Protein AF-A0A7X4BYM2-F1 (afdb_monomer_lite)

Foldseek 3Di:
DPPPQQQQPDDPNGGVVLVVCVVCVVVDPADAAEDPDDCVVVVVSVHHYFYQPDPDCPDDVSVVVSVVVVCVVVVVD

Secondary structure (DSSP, 8-state):
---TTGGGSEETTEEHHHHHHHHHGG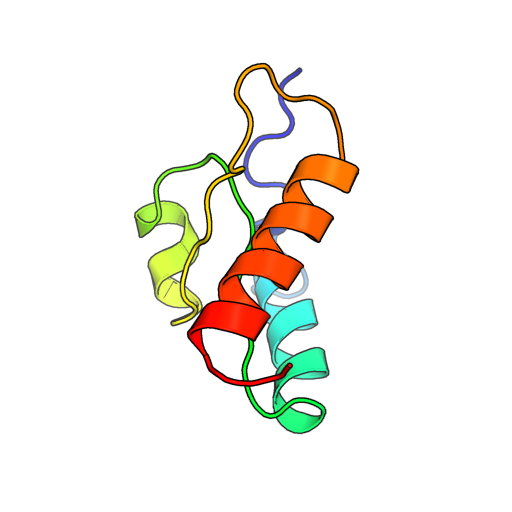GSS---EE-SS-GGGGGGG---EE--SSSS---HHHHHHHHHHHHHHTT--

Structure (mmCIF, N/CA/C/O backbone):
data_AF-A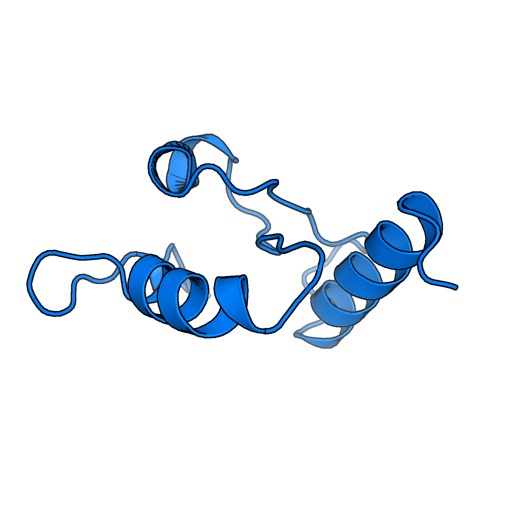0A7X4BYM2-F1
#
_entry.id   AF-A0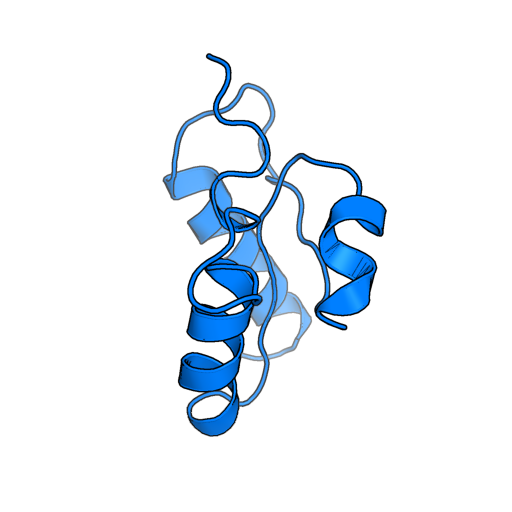A7X4BYM2-F1
#
loop_
_atom_site.group_PDB
_atom_site.id
_atom_site.type_symbol
_atom_site.label_atom_id
_atom_site.label_alt_id
_atom_site.label_comp_id
_atom_site.label_asym_id
_atom_site.label_entity_id
_atom_site.label_seq_id
_atom_site.pdbx_PDB_ins_code
_atom_site.Cartn_x
_atom_site.Cartn_y
_atom_site.Cartn_z
_atom_site.occupancy
_atom_site.B_iso_or_equiv
_atom_site.auth_seq_id
_atom_site.auth_comp_id
_atom_site.auth_asym_id
_atom_site.auth_atom_id
_atom_site.pdbx_PDB_model_num
ATOM 1 N N . MET A 1 1 ? 18.238 7.074 1.710 1.00 47.53 1 MET A N 1
ATOM 2 C CA . MET A 1 1 ? 17.388 8.066 2.406 1.00 47.53 1 MET A CA 1
ATOM 3 C C . MET A 1 1 ? 16.408 7.294 3.272 1.00 47.53 1 MET A C 1
ATOM 5 O O . MET A 1 1 ? 15.610 6.558 2.714 1.00 47.53 1 MET A O 1
ATOM 9 N N . GLY A 1 2 ? 16.542 7.372 4.601 1.00 45.94 2 GLY A N 1
ATOM 10 C CA . GLY A 1 2 ? 15.855 6.537 5.603 1.00 45.94 2 GLY A CA 1
ATOM 11 C C . GLY A 1 2 ? 14.339 6.744 5.707 1.00 45.94 2 GLY A C 1
ATOM 12 O O . GLY A 1 2 ? 13.824 7.069 6.768 1.00 45.94 2 GLY A O 1
ATOM 13 N N . GLY A 1 3 ? 13.622 6.573 4.597 1.00 50.44 3 GLY A N 1
ATOM 14 C CA . GLY A 1 3 ? 12.164 6.578 4.508 1.00 50.44 3 GLY A CA 1
ATOM 15 C C . GLY A 1 3 ? 11.530 5.251 4.918 1.00 50.44 3 GLY A C 1
ATOM 16 O O . GLY A 1 3 ? 10.526 4.873 4.325 1.00 50.44 3 GLY A O 1
ATOM 17 N N . GLY A 1 4 ? 12.131 4.543 5.880 1.00 60.97 4 GLY A N 1
ATOM 18 C CA . GLY A 1 4 ? 11.586 3.298 6.417 1.00 60.97 4 GLY A CA 1
ATOM 19 C C . GLY A 1 4 ? 10.167 3.514 6.932 1.00 60.97 4 GLY A C 1
ATOM 20 O O . GLY A 1 4 ? 9.892 4.563 7.512 1.00 60.97 4 GLY A O 1
ATOM 21 N N . LEU A 1 5 ? 9.290 2.552 6.630 1.00 76.00 5 LEU A N 1
ATOM 22 C CA . LEU A 1 5 ? 7.939 2.341 7.160 1.00 76.00 5 LEU A CA 1
ATOM 23 C C . LEU A 1 5 ? 7.183 3.585 7.674 1.00 76.00 5 LEU A C 1
ATOM 25 O O . LEU A 1 5 ? 6.489 3.519 8.684 1.00 76.00 5 LEU A O 1
ATOM 29 N N . LYS A 1 6 ? 7.243 4.731 6.980 1.00 84.69 6 LYS A N 1
ATOM 30 C CA . LYS A 1 6 ? 6.522 5.949 7.405 1.00 84.69 6 LYS A CA 1
ATOM 31 C C . LYS A 1 6 ? 5.016 5.704 7.475 1.00 84.69 6 LYS A C 1
ATOM 33 O O . LYS A 1 6 ? 4.347 6.245 8.347 1.00 84.69 6 LYS A O 1
ATOM 38 N N . GLY A 1 7 ? 4.505 4.840 6.597 1.00 88.00 7 GLY A N 1
ATOM 39 C CA . GLY A 1 7 ? 3.126 4.355 6.646 1.00 88.00 7 GLY A CA 1
ATOM 40 C C . GLY A 1 7 ? 2.792 3.543 7.905 1.00 88.00 7 GLY A C 1
ATOM 41 O O . GLY A 1 7 ? 1.621 3.445 8.251 1.00 88.00 7 GLY A O 1
ATOM 42 N N . MET A 1 8 ? 3.783 3.010 8.622 1.00 92.25 8 MET A N 1
ATOM 43 C CA . MET A 1 8 ? 3.593 2.271 9.876 1.00 92.25 8 MET A CA 1
ATOM 44 C C . MET A 1 8 ? 3.694 3.144 11.125 1.00 92.25 8 MET A C 1
ATOM 46 O O . MET A 1 8 ? 3.472 2.646 12.226 1.00 92.25 8 MET A O 1
ATOM 50 N N . ALA A 1 9 ? 3.982 4.444 10.983 1.00 92.94 9 ALA A N 1
ATOM 51 C CA . ALA A 1 9 ? 3.847 5.367 12.102 1.00 92.94 9 ALA A CA 1
ATOM 52 C C . ALA A 1 9 ? 2.421 5.284 12.666 1.00 92.94 9 ALA A C 1
ATOM 54 O O . ALA A 1 9 ? 1.447 5.209 11.912 1.00 92.94 9 ALA A O 1
ATOM 55 N N . LEU A 1 10 ? 2.308 5.265 13.993 1.00 94.69 10 LEU A N 1
ATOM 56 C CA . LEU A 1 10 ? 1.024 5.107 14.661 1.00 94.69 10 LEU A CA 1
ATOM 57 C C . LEU A 1 10 ? 0.302 6.450 14.760 1.00 94.69 10 LEU A C 1
ATOM 59 O O . LEU A 1 10 ? 0.859 7.444 15.222 1.00 94.69 10 LEU A O 1
ATOM 63 N N . LEU A 1 11 ? -0.969 6.442 14.381 1.00 95.56 11 LEU A N 1
ATOM 64 C CA . LEU A 1 11 ? -1.945 7.482 14.657 1.00 95.56 11 LEU A CA 1
ATOM 65 C C . LEU A 1 11 ? -3.102 6.814 15.395 1.00 95.56 11 LEU A C 1
ATOM 67 O O . LEU A 1 11 ? -3.731 5.910 14.850 1.00 95.56 11 LEU A O 1
ATOM 71 N N . ASP A 1 12 ? -3.352 7.227 16.637 1.00 96.56 12 ASP A N 1
ATOM 72 C CA . ASP A 1 12 ? -4.397 6.632 17.485 1.00 96.56 12 ASP A CA 1
ATOM 73 C C . ASP A 1 12 ? -4.277 5.093 17.595 1.00 96.56 12 ASP A C 1
ATOM 75 O O . ASP A 1 12 ? -5.204 4.333 17.325 1.00 96.56 12 ASP A O 1
ATOM 79 N N . GLY A 1 13 ? -3.058 4.614 17.877 1.00 95.88 13 GLY A N 1
ATOM 80 C CA . GLY A 1 13 ? -2.763 3.184 18.042 1.00 95.88 13 GLY A CA 1
ATOM 81 C C . GLY A 1 13 ? -2.806 2.341 16.760 1.00 95.88 13 GLY A C 1
ATOM 82 O O . GLY A 1 13 ? -2.594 1.134 16.831 1.00 95.88 13 GLY A O 1
ATOM 83 N N . ARG A 1 14 ? -3.047 2.944 15.588 1.00 95.19 14 ARG A N 1
ATOM 84 C CA . ARG A 1 14 ? -3.119 2.248 14.293 1.00 95.19 14 ARG A CA 1
ATOM 85 C C . ARG A 1 14 ? -2.116 2.823 13.285 1.00 95.19 14 ARG A C 1
ATOM 87 O O . ARG A 1 14 ? -1.946 4.042 13.249 1.00 95.19 14 ARG A O 1
ATOM 94 N N . PRO A 1 15 ? -1.487 1.998 12.429 1.00 95.69 15 PRO A N 1
ATOM 95 C CA . PRO A 1 15 ? -0.639 2.481 11.338 1.00 95.69 15 PRO A CA 1
ATOM 96 C C . PRO A 1 15 ? -1.343 3.515 10.447 1.00 95.69 15 PRO A C 1
ATOM 98 O O . PRO A 1 15 ? -2.504 3.320 10.078 1.00 95.69 15 PRO A O 1
ATOM 101 N N . LEU A 1 16 ? -0.645 4.575 10.024 1.00 95.94 16 LEU A N 1
ATOM 102 C CA . LEU A 1 16 ? -1.150 5.539 9.030 1.00 95.94 16 LEU A CA 1
ATOM 103 C C . LEU A 1 16 ? -1.676 4.842 7.764 1.00 95.94 16 LEU A C 1
ATOM 105 O O . LEU A 1 16 ? -2.718 5.215 7.225 1.00 95.94 16 LEU A O 1
ATOM 109 N N . LEU A 1 17 ? -0.992 3.790 7.318 1.00 95.56 17 LEU A N 1
ATOM 110 C CA . LEU A 1 17 ? -1.388 2.992 6.164 1.00 95.56 17 LEU A CA 1
ATOM 111 C C . LEU A 1 17 ? -2.686 2.211 6.420 1.00 95.56 17 LEU A C 1
ATOM 113 O O . LEU A 1 17 ? -3.511 2.111 5.517 1.00 95.56 17 LEU A O 1
ATOM 117 N N . ALA A 1 18 ? -2.928 1.745 7.652 1.00 96.81 18 ALA A N 1
ATOM 118 C CA . ALA A 1 18 ? -4.187 1.099 8.032 1.00 96.81 18 ALA A CA 1
ATOM 119 C C . ALA A 1 18 ? -5.371 2.075 7.972 1.00 96.81 18 ALA A C 1
ATOM 121 O O . ALA A 1 18 ? -6.475 1.689 7.587 1.00 96.81 18 ALA A O 1
ATOM 122 N N . HIS A 1 19 ? -5.153 3.342 8.337 1.00 97.62 19 HIS A N 1
ATOM 123 C CA . HIS A 1 19 ? -6.166 4.390 8.180 1.00 97.62 19 HIS A CA 1
ATOM 124 C C . HIS A 1 19 ? -6.474 4.651 6.706 1.00 97.62 19 HIS A C 1
ATOM 126 O O . HIS A 1 19 ? -7.643 4.666 6.319 1.00 97.62 19 HIS A O 1
ATOM 132 N N . ALA A 1 20 ? -5.442 4.805 5.873 1.00 96.94 20 ALA A N 1
ATOM 133 C CA . ALA A 1 20 ? -5.606 5.005 4.434 1.00 96.94 20 ALA A CA 1
ATOM 134 C C . ALA A 1 20 ? -6.330 3.820 3.773 1.00 96.94 20 ALA A C 1
ATOM 136 O O . ALA A 1 20 ? -7.298 4.022 3.040 1.00 96.94 20 ALA A O 1
ATOM 137 N N . ALA A 1 21 ? -5.922 2.589 4.094 1.00 97.25 21 ALA A N 1
ATOM 138 C CA . ALA A 1 21 ? -6.533 1.370 3.579 1.00 97.25 21 ALA A CA 1
ATOM 139 C C . ALA A 1 21 ? -8.009 1.250 3.976 1.00 97.25 21 ALA A C 1
ATOM 141 O O . ALA A 1 21 ? -8.855 1.034 3.113 1.00 97.25 21 ALA A O 1
ATOM 142 N N . ALA A 1 22 ? -8.345 1.474 5.252 1.00 97.56 22 ALA A N 1
ATOM 143 C CA . ALA A 1 22 ? -9.729 1.418 5.726 1.00 97.56 22 ALA A CA 1
ATOM 144 C C . ALA A 1 22 ? -10.637 2.455 5.041 1.00 97.56 22 ALA A C 1
ATOM 146 O O . ALA A 1 22 ? -11.826 2.209 4.845 1.00 97.56 22 ALA A O 1
ATOM 147 N N . ARG A 1 23 ? -10.087 3.615 4.661 1.00 97.81 23 ARG A N 1
ATOM 148 C CA . ARG A 1 23 ? -10.818 4.646 3.912 1.00 97.81 23 ARG A CA 1
ATOM 149 C C . ARG A 1 23 ? -10.961 4.291 2.432 1.00 97.81 23 ARG A C 1
ATOM 151 O O . ARG A 1 23 ? -12.017 4.559 1.868 1.00 97.81 23 ARG A O 1
ATOM 158 N N . ALA A 1 24 ? -9.931 3.718 1.812 1.00 97.62 24 ALA A N 1
ATOM 159 C CA . ALA A 1 24 ? -9.922 3.385 0.387 1.00 97.62 24 ALA A CA 1
ATOM 160 C C . ALA A 1 24 ? -10.730 2.120 0.058 1.00 97.62 24 ALA A C 1
ATOM 162 O O . ALA A 1 24 ? -11.466 2.116 -0.924 1.00 97.62 24 ALA A O 1
ATOM 163 N N . ALA A 1 25 ? -10.640 1.079 0.892 1.00 97.88 25 ALA A N 1
ATOM 164 C CA . ALA A 1 25 ? -11.220 -0.242 0.647 1.00 97.88 25 ALA A CA 1
ATOM 165 C C . ALA A 1 25 ? -12.700 -0.251 0.204 1.00 97.88 25 ALA A C 1
ATOM 167 O O . ALA A 1 25 ? -12.993 -0.925 -0.778 1.00 97.88 25 ALA A O 1
ATOM 168 N N . PRO A 1 26 ? -13.642 0.494 0.824 1.00 98.12 26 PRO A N 1
ATOM 169 C CA . PRO A 1 26 ? -15.045 0.454 0.396 1.00 98.12 26 PRO A CA 1
ATOM 170 C C . PRO A 1 26 ? -15.320 1.155 -0.947 1.00 98.12 26 PRO A C 1
ATOM 172 O O . PRO A 1 26 ? -16.444 1.099 -1.434 1.00 98.12 26 PRO A O 1
ATOM 175 N N . GLN A 1 27 ? -14.337 1.851 -1.530 1.00 98.38 27 GLN A N 1
ATOM 176 C CA . GLN A 1 27 ? -14.498 2.662 -2.745 1.00 98.38 27 GLN A CA 1
ATOM 177 C C . GLN A 1 27 ? -13.937 1.984 -4.003 1.00 98.38 27 GLN A C 1
ATOM 179 O O . GLN A 1 27 ? -14.078 2.522 -5.099 1.00 98.38 27 GLN A O 1
ATOM 184 N N . VAL A 1 28 ? -13.274 0.835 -3.859 1.00 97.25 28 VAL A N 1
ATOM 185 C CA . VAL A 1 28 ? -12.560 0.160 -4.948 1.00 97.25 28 VAL A CA 1
ATOM 186 C C . VAL A 1 28 ? -12.847 -1.337 -4.937 1.00 97.25 28 VAL A C 1
ATOM 188 O O . VAL A 1 28 ? -13.078 -1.923 -3.885 1.00 97.25 28 VAL A O 1
ATOM 191 N N . ALA A 1 29 ? -12.803 -1.972 -6.109 1.00 95.62 29 ALA A N 1
ATOM 192 C CA . ALA A 1 29 ? -12.985 -3.421 -6.224 1.00 95.62 29 ALA A CA 1
ATOM 193 C C . ALA A 1 29 ? -11.825 -4.216 -5.597 1.00 95.62 29 ALA A C 1
ATOM 195 O O . ALA A 1 29 ? -12.011 -5.336 -5.129 1.00 95.62 29 ALA A O 1
ATOM 196 N N . SER A 1 30 ? -10.622 -3.639 -5.578 1.00 96.62 30 SER A N 1
ATOM 197 C CA . SER A 1 30 ? -9.416 -4.282 -5.060 1.00 96.62 30 SER A CA 1
ATOM 198 C C . SER A 1 30 ? -8.392 -3.247 -4.600 1.00 96.62 30 SER A C 1
ATOM 200 O O . SER A 1 30 ? -8.321 -2.153 -5.162 1.00 96.62 30 SER A O 1
ATOM 202 N N . LEU A 1 31 ? -7.569 -3.607 -3.614 1.00 97.62 31 LEU A N 1
ATOM 203 C CA . LEU A 1 31 ? -6.575 -2.726 -3.000 1.00 97.62 31 LEU A CA 1
ATOM 204 C C . LEU A 1 31 ? -5.246 -3.466 -2.783 1.00 97.62 31 LEU A C 1
ATOM 206 O O . LEU A 1 31 ? -5.247 -4.650 -2.455 1.00 97.62 31 LEU A O 1
ATOM 210 N N . ALA A 1 32 ? -4.127 -2.759 -2.943 1.00 97.12 32 ALA A N 1
ATOM 211 C CA . ALA A 1 32 ? -2.770 -3.273 -2.763 1.00 97.12 32 ALA A CA 1
ATOM 212 C C . ALA A 1 32 ? -1.851 -2.195 -2.158 1.00 97.12 32 ALA A C 1
ATOM 214 O O . ALA A 1 32 ? -2.155 -1.002 -2.230 1.00 97.12 32 ALA A O 1
ATOM 215 N N . ILE A 1 33 ? -0.721 -2.608 -1.583 1.00 96.38 33 ILE A N 1
ATOM 216 C CA . ILE A 1 33 ? 0.336 -1.730 -1.063 1.00 96.38 33 ILE A CA 1
ATOM 217 C C . ILE A 1 33 ? 1.514 -1.786 -2.029 1.00 96.38 33 ILE A C 1
ATOM 219 O O . ILE A 1 33 ? 2.028 -2.865 -2.283 1.00 96.38 33 ILE A O 1
ATOM 223 N N . ASN A 1 34 ? 1.995 -0.651 -2.534 1.00 95.06 34 ASN A N 1
ATOM 224 C CA . ASN A 1 34 ? 3.291 -0.611 -3.215 1.00 95.06 34 ASN A CA 1
ATOM 225 C C . ASN A 1 34 ? 4.399 -0.293 -2.201 1.00 95.06 34 ASN A C 1
ATOM 227 O O . ASN A 1 34 ? 4.361 0.750 -1.545 1.00 95.06 34 ASN A O 1
ATOM 231 N N . ALA A 1 35 ? 5.360 -1.206 -2.056 1.00 92.56 35 ALA A N 1
ATOM 232 C CA . ALA A 1 35 ? 6.501 -1.047 -1.164 1.00 92.56 35 ALA A CA 1
ATOM 233 C C . ALA A 1 35 ? 7.684 -1.920 -1.608 1.00 92.56 35 ALA A C 1
ATOM 235 O O . ALA A 1 35 ? 7.507 -3.047 -2.056 1.00 92.56 35 ALA A O 1
ATOM 236 N N . ASN A 1 36 ? 8.903 -1.415 -1.398 1.00 89.00 36 ASN A N 1
ATOM 237 C CA . ASN A 1 36 ? 10.156 -2.163 -1.601 1.00 89.00 36 ASN A CA 1
ATOM 238 C C . ASN A 1 36 ? 10.704 -2.767 -0.293 1.00 89.00 36 ASN A C 1
ATOM 240 O O . ASN A 1 36 ? 11.886 -3.098 -0.209 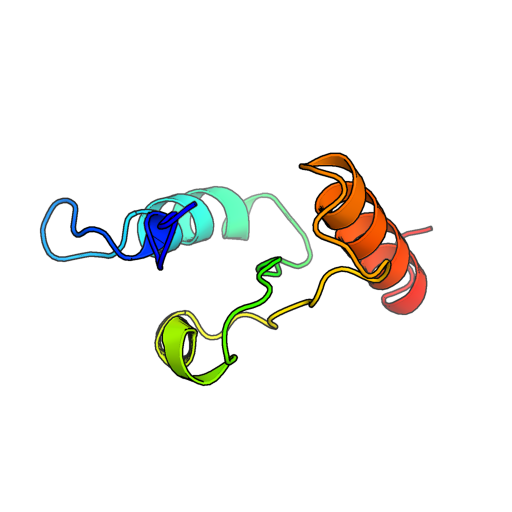1.00 89.00 36 ASN A O 1
ATOM 244 N N . ALA A 1 37 ? 9.868 -2.837 0.743 1.00 87.94 37 ALA A N 1
ATOM 245 C CA . ALA A 1 37 ? 10.181 -3.478 2.013 1.00 87.94 37 ALA A CA 1
ATOM 246 C C . ALA A 1 37 ? 9.585 -4.899 2.044 1.00 87.94 37 ALA A C 1
ATOM 248 O O . ALA A 1 37 ? 8.648 -5.169 1.284 1.00 87.94 37 ALA A O 1
ATOM 249 N N . PRO A 1 38 ? 10.115 -5.804 2.884 1.00 89.50 38 PRO A N 1
ATOM 250 C CA . PRO A 1 38 ? 9.587 -7.156 3.016 1.00 89.50 38 PRO A CA 1
ATOM 251 C C . PRO A 1 38 ? 8.082 -7.172 3.329 1.00 89.50 38 PRO A C 1
ATOM 253 O O . PRO A 1 38 ? 7.583 -6.347 4.096 1.00 89.50 38 PRO A O 1
ATOM 256 N N . ALA A 1 39 ? 7.341 -8.101 2.719 1.00 90.38 39 ALA A N 1
ATOM 257 C CA . ALA A 1 39 ? 5.880 -8.141 2.821 1.00 90.38 39 ALA A CA 1
ATOM 258 C C . ALA A 1 39 ? 5.396 -8.410 4.256 1.00 90.38 39 ALA A C 1
ATOM 260 O O . ALA A 1 39 ? 4.328 -7.940 4.651 1.00 90.38 39 ALA A O 1
ATOM 261 N N . GLU A 1 40 ? 6.202 -9.116 5.050 1.00 91.69 40 GLU A N 1
ATOM 262 C CA . GLU A 1 40 ? 5.965 -9.374 6.468 1.00 91.69 40 GLU A CA 1
ATOM 263 C C . GLU A 1 40 ? 5.823 -8.095 7.304 1.00 91.69 40 GLU A C 1
ATOM 265 O O . GLU A 1 40 ? 5.094 -8.105 8.293 1.00 91.69 40 GLU A O 1
ATOM 270 N N . GLU A 1 41 ? 6.421 -6.973 6.884 1.00 90.19 41 GLU A N 1
ATOM 271 C CA . GLU A 1 41 ? 6.281 -5.683 7.575 1.00 90.19 41 GLU A CA 1
ATOM 272 C C . GLU A 1 41 ? 4.857 -5.102 7.464 1.00 90.19 41 GLU A C 1
ATOM 274 O O . GLU A 1 41 ? 4.494 -4.194 8.213 1.00 90.19 41 GLU A O 1
ATOM 279 N N . PHE A 1 42 ? 4.035 -5.637 6.555 1.00 92.56 42 PHE A N 1
ATOM 280 C CA . PHE A 1 42 ? 2.661 -5.202 6.293 1.00 92.56 42 PHE A CA 1
ATOM 281 C C . PHE A 1 42 ? 1.623 -6.309 6.516 1.00 92.56 42 PHE A C 1
ATOM 283 O O . PHE A 1 42 ? 0.455 -6.114 6.174 1.00 92.56 42 PHE A O 1
ATOM 290 N N . ALA A 1 43 ? 2.020 -7.457 7.079 1.00 91.19 43 ALA A N 1
ATOM 291 C CA . ALA A 1 43 ? 1.168 -8.644 7.195 1.00 91.19 43 ALA A CA 1
ATOM 292 C C . ALA A 1 43 ? -0.182 -8.356 7.880 1.00 91.19 43 ALA A C 1
ATOM 294 O O . ALA A 1 43 ? -1.222 -8.827 7.418 1.00 91.19 43 ALA A O 1
ATOM 295 N N . ASP A 1 44 ? -0.180 -7.503 8.909 1.00 91.88 44 ASP A N 1
ATOM 296 C CA . ASP A 1 44 ? -1.376 -7.115 9.673 1.00 91.88 44 ASP A CA 1
ATOM 297 C C . ASP A 1 44 ? -2.429 -6.360 8.843 1.00 91.88 44 ASP A C 1
ATOM 299 O O . ASP A 1 44 ? -3.584 -6.243 9.256 1.00 91.88 44 ASP A O 1
ATOM 303 N N . LEU A 1 45 ? -2.058 -5.829 7.673 1.00 93.88 45 LEU A N 1
ATOM 304 C CA . LEU A 1 45 ? -2.981 -5.125 6.783 1.00 93.88 45 LEU A CA 1
ATOM 305 C C . LEU A 1 45 ? -3.763 -6.078 5.872 1.00 93.88 45 LEU A C 1
ATOM 307 O O . LEU A 1 45 ? -4.773 -5.662 5.309 1.00 93.88 45 LEU A O 1
ATOM 311 N N . GLY A 1 46 ? -3.314 -7.329 5.708 1.00 95.00 46 GLY A N 1
ATOM 312 C CA . GLY A 1 46 ? -3.979 -8.321 4.856 1.00 95.00 46 GLY A CA 1
ATOM 313 C C . GLY A 1 46 ? -4.061 -7.930 3.374 1.00 95.00 46 GLY A C 1
ATOM 314 O O . GLY A 1 46 ? -4.905 -8.455 2.649 1.00 95.00 46 GLY A O 1
ATOM 315 N N . LEU A 1 47 ? -3.221 -6.992 2.924 1.00 96.69 47 LEU A N 1
ATOM 316 C CA . LEU A 1 47 ? -3.181 -6.506 1.546 1.00 96.69 47 LEU A CA 1
ATOM 317 C C . LEU A 1 47 ? -1.978 -7.093 0.796 1.00 96.69 47 LEU A C 1
ATOM 319 O O . LEU A 1 47 ? -0.909 -7.246 1.390 1.00 96.69 47 LEU A O 1
ATOM 323 N N . PRO A 1 48 ? -2.109 -7.369 -0.514 1.00 96.56 48 PRO A N 1
ATOM 324 C CA . PRO A 1 48 ? -0.965 -7.741 -1.335 1.00 96.56 48 PRO A CA 1
ATOM 325 C C . PRO A 1 48 ? 0.060 -6.599 -1.375 1.00 96.56 48 PRO A C 1
ATOM 327 O O . PRO A 1 48 ? -0.310 -5.426 -1.482 1.00 96.56 48 PRO A O 1
ATOM 330 N N . VAL A 1 49 ? 1.346 -6.955 -1.317 1.00 95.81 49 VAL A N 1
ATOM 331 C CA . VAL A 1 49 ? 2.471 -6.014 -1.390 1.00 95.81 49 VAL A CA 1
ATOM 332 C C . VAL A 1 49 ? 3.147 -6.141 -2.754 1.00 95.81 49 VAL A C 1
ATOM 334 O O . VAL A 1 49 ? 3.594 -7.219 -3.138 1.00 95.81 49 VAL A O 1
ATOM 337 N N . LEU A 1 50 ? 3.194 -5.036 -3.494 1.00 95.62 50 LEU A N 1
ATOM 338 C CA . LEU A 1 50 ? 3.723 -4.931 -4.848 1.00 95.62 50 LEU A CA 1
ATOM 339 C C . LEU A 1 50 ? 5.089 -4.227 -4.815 1.0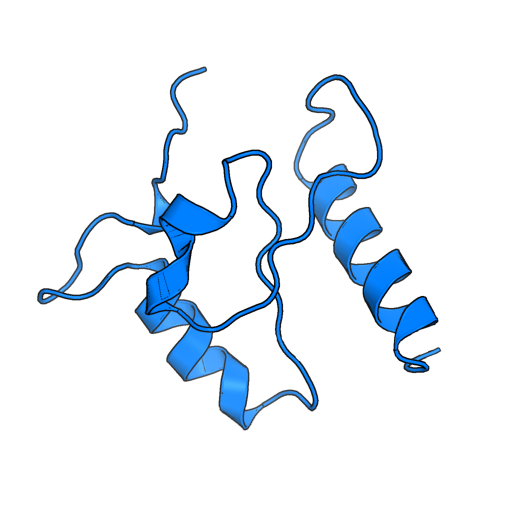0 95.62 50 LEU A C 1
ATOM 341 O O . LEU A 1 50 ? 5.148 -3.054 -4.423 1.00 95.62 50 LEU A O 1
ATOM 345 N N . PRO A 1 51 ? 6.178 -4.884 -5.247 1.00 93.69 51 PRO A N 1
ATOM 346 C CA . PRO A 1 51 ? 7.466 -4.219 -5.397 1.00 93.69 51 PRO A CA 1
ATOM 347 C C . PRO A 1 51 ? 7.447 -3.257 -6.589 1.00 93.69 51 PRO A C 1
ATOM 349 O O . PRO A 1 51 ? 6.626 -3.386 -7.502 1.00 93.69 51 PRO A O 1
ATOM 352 N N . ASP A 1 52 ? 8.384 -2.312 -6.617 1.00 94.62 52 ASP A N 1
ATOM 353 C CA . ASP A 1 52 ? 8.604 -1.519 -7.822 1.00 94.62 52 ASP A CA 1
ATOM 354 C C . ASP A 1 52 ? 9.106 -2.418 -8.969 1.00 94.62 52 ASP A C 1
ATOM 356 O O . ASP A 1 52 ? 10.037 -3.205 -8.781 1.00 94.62 52 ASP A O 1
ATOM 360 N N . PRO A 1 53 ? 8.554 -2.282 -10.189 1.00 93.31 53 PRO A N 1
ATOM 361 C CA . PRO A 1 53 ? 8.957 -3.094 -11.338 1.00 93.31 53 PRO A CA 1
ATOM 362 C C . PRO A 1 53 ? 10.292 -2.645 -11.953 1.00 93.31 53 PRO A C 1
ATOM 364 O O . PRO A 1 53 ? 10.844 -3.338 -12.805 1.00 93.31 53 PRO A O 1
ATOM 367 N N . VAL A 1 54 ? 10.804 -1.472 -11.562 1.00 89.38 54 VAL A N 1
ATOM 368 C CA . VAL A 1 54 ? 12.041 -0.883 -12.087 1.00 89.38 54 VAL A CA 1
ATOM 369 C C . VAL A 1 54 ? 13.033 -0.679 -10.948 1.00 89.38 54 VAL A C 1
ATOM 371 O O . VAL A 1 54 ? 12.737 -0.015 -9.955 1.00 89.38 54 VAL A O 1
ATOM 374 N N . SER A 1 55 ? 14.240 -1.218 -11.110 1.00 85.38 55 SER A N 1
ATOM 375 C CA . SER A 1 55 ? 15.331 -1.061 -10.147 1.00 85.38 55 SER A CA 1
ATOM 376 C C . SER A 1 55 ? 15.846 0.381 -10.080 1.00 85.38 55 SER A C 1
ATOM 378 O O . SER A 1 55 ? 15.834 1.098 -11.078 1.00 85.38 55 SER A O 1
ATOM 380 N N . GLY A 1 56 ? 16.411 0.772 -8.936 1.00 83.06 56 GLY A N 1
ATOM 381 C CA . GLY A 1 56 ? 17.116 2.052 -8.790 1.00 83.06 56 GLY A CA 1
ATOM 382 C C . GLY A 1 56 ? 16.303 3.179 -8.150 1.00 83.06 56 GLY A C 1
ATOM 383 O O . GLY A 1 56 ? 16.736 4.323 -8.216 1.00 83.06 56 GLY A O 1
ATOM 384 N N . PHE A 1 57 ? 15.167 2.871 -7.506 1.00 74.19 57 PHE A N 1
ATOM 385 C CA . PHE A 1 57 ? 14.347 3.830 -6.748 1.00 74.19 57 PHE A CA 1
ATOM 386 C C . PHE A 1 57 ? 14.032 5.106 -7.546 1.00 74.19 57 PHE A C 1
ATOM 388 O O . PHE A 1 57 ? 14.270 6.224 -7.087 1.00 74.19 57 PHE A O 1
ATOM 395 N N . VAL A 1 58 ? 13.477 4.938 -8.750 1.00 85.75 58 VAL A N 1
ATOM 396 C CA . VAL A 1 58 ? 13.239 6.017 -9.733 1.00 85.75 58 VAL A CA 1
ATOM 397 C C . VAL A 1 58 ? 12.083 6.969 -9.369 1.00 85.75 58 VAL A C 1
ATOM 399 O O . VAL A 1 58 ? 11.560 7.693 -10.215 1.00 85.75 58 VAL A O 1
ATOM 402 N N . GLY A 1 59 ? 11.694 7.003 -8.095 1.00 87.50 59 GLY A N 1
ATOM 403 C CA . GLY A 1 59 ? 10.662 7.882 -7.559 1.00 87.50 59 GLY A CA 1
ATOM 404 C C . GLY A 1 59 ? 9.229 7.348 -7.712 1.00 87.50 59 GLY A C 1
ATOM 405 O O . GLY A 1 59 ? 9.019 6.214 -8.139 1.00 87.50 59 GLY A O 1
ATOM 406 N N . PRO A 1 60 ? 8.218 8.168 -7.362 1.00 91.06 60 PRO A N 1
ATOM 407 C CA . PRO A 1 60 ? 6.830 7.717 -7.194 1.00 91.06 60 PRO A CA 1
ATOM 408 C C . PRO A 1 60 ? 6.173 7.110 -8.441 1.00 91.06 60 PRO A C 1
ATOM 410 O O . PRO A 1 60 ? 5.233 6.329 -8.320 1.00 91.06 60 PRO A O 1
ATOM 413 N N . LEU A 1 61 ? 6.656 7.443 -9.642 1.00 94.75 61 LEU A N 1
ATOM 414 C CA . LEU A 1 61 ? 6.115 6.887 -10.885 1.00 94.75 61 LEU A CA 1
ATOM 415 C C . LEU A 1 61 ? 6.391 5.380 -11.034 1.00 94.75 61 LEU A C 1
ATOM 417 O O . LEU A 1 61 ? 5.623 4.707 -11.718 1.00 94.75 61 LEU A O 1
ATOM 421 N N . ALA A 1 62 ? 7.414 4.832 -10.363 1.00 94.44 62 ALA A N 1
ATOM 422 C CA . ALA A 1 62 ? 7.625 3.382 -10.300 1.00 94.44 62 ALA A CA 1
ATOM 423 C C . ALA A 1 62 ? 6.447 2.670 -9.619 1.00 94.44 62 ALA A C 1
ATOM 425 O O . ALA A 1 62 ? 5.941 1.678 -10.142 1.00 94.44 62 ALA A O 1
ATOM 426 N N . GLY A 1 63 ? 5.951 3.238 -8.517 1.00 94.38 63 GLY A N 1
ATOM 427 C CA . GLY A 1 63 ? 4.791 2.718 -7.800 1.00 94.38 63 GLY A CA 1
ATOM 428 C C . GLY A 1 63 ? 3.487 2.847 -8.584 1.00 94.38 63 GLY A C 1
ATOM 429 O O . GLY A 1 63 ? 2.666 1.931 -8.579 1.00 94.38 63 GLY A O 1
ATOM 430 N N . VAL A 1 64 ? 3.309 3.946 -9.330 1.00 95.50 64 VAL A N 1
ATOM 431 C CA . VAL A 1 64 ? 2.168 4.091 -10.254 1.00 95.50 64 VAL A CA 1
ATOM 432 C C . VAL A 1 64 ? 2.199 2.992 -11.317 1.00 95.50 64 VAL A C 1
ATOM 434 O O . VAL A 1 64 ? 1.183 2.339 -11.548 1.00 95.50 64 VAL A O 1
ATOM 437 N N . LEU A 1 65 ? 3.366 2.734 -11.919 1.00 96.50 65 LEU A N 1
ATOM 438 C CA . LEU A 1 65 ? 3.533 1.646 -12.882 1.00 96.50 65 LEU A CA 1
ATOM 439 C C . LEU A 1 65 ? 3.247 0.274 -12.249 1.00 96.50 65 LEU A C 1
ATOM 441 O O . LEU A 1 65 ? 2.559 -0.531 -12.873 1.00 96.50 65 LEU A O 1
ATOM 445 N N . ALA A 1 66 ? 3.703 0.022 -11.016 1.00 96.62 66 ALA A N 1
ATOM 446 C CA . ALA A 1 66 ? 3.388 -1.206 -10.280 1.00 96.62 66 ALA A CA 1
ATOM 447 C C . ALA A 1 66 ? 1.868 -1.422 -10.173 1.00 96.62 66 ALA A C 1
ATOM 449 O O . ALA A 1 66 ? 1.363 -2.496 -10.503 1.00 96.62 66 ALA A O 1
ATOM 450 N N . GLY A 1 67 ? 1.128 -0.373 -9.793 1.00 96.25 67 GLY A N 1
ATOM 451 C CA . GLY A 1 67 ? -0.333 -0.407 -9.713 1.00 96.25 67 GLY A CA 1
ATOM 452 C C . GLY A 1 67 ? -1.007 -0.659 -11.065 1.00 96.25 67 GLY A C 1
ATOM 453 O O . GLY A 1 67 ? -1.933 -1.463 -11.142 1.00 96.25 67 GLY A O 1
ATOM 454 N N . MET A 1 68 ? -0.526 -0.029 -12.142 1.00 97.06 68 MET A N 1
ATOM 455 C CA . MET A 1 68 ? -1.060 -0.240 -13.496 1.00 97.06 68 MET A CA 1
ATOM 456 C C . MET A 1 68 ? -0.834 -1.672 -14.000 1.00 97.06 68 MET A C 1
ATOM 458 O O . MET A 1 68 ? -1.734 -2.265 -14.595 1.00 97.06 68 MET A O 1
ATOM 462 N N . LEU A 1 69 ? 0.354 -2.239 -13.765 1.00 97.31 69 LEU A N 1
ATOM 463 C CA . LEU A 1 69 ? 0.676 -3.615 -14.156 1.00 97.31 69 LEU A CA 1
ATOM 464 C C . LEU A 1 69 ? -0.195 -4.622 -13.402 1.00 97.31 69 LEU A C 1
ATOM 466 O O . LEU A 1 69 ? -0.785 -5.501 -14.028 1.00 97.31 69 LEU A O 1
ATOM 470 N N . TRP A 1 70 ? -0.340 -4.438 -12.090 1.00 97.56 70 TRP A N 1
ATOM 471 C CA . TRP A 1 70 ? -1.199 -5.275 -11.260 1.00 97.56 70 TRP A CA 1
ATOM 472 C C . TRP A 1 70 ? -2.674 -5.184 -11.668 1.00 97.56 70 TRP A C 1
ATOM 474 O O . TRP A 1 70 ? -3.344 -6.205 -11.796 1.00 97.56 70 TRP 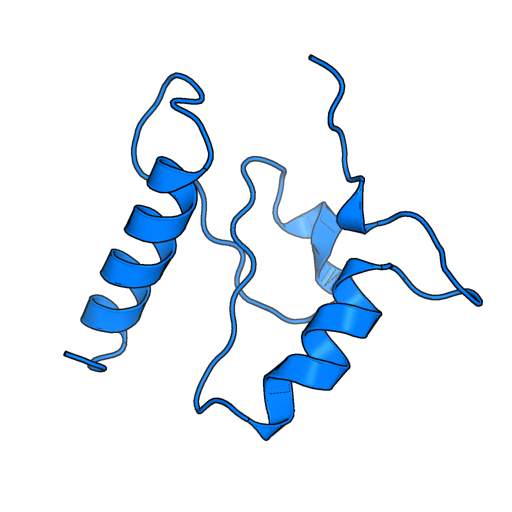A O 1
ATOM 484 N N . ALA A 1 71 ? -3.177 -3.978 -11.948 1.00 96.50 71 ALA A N 1
ATOM 485 C CA . ALA A 1 71 ? -4.550 -3.790 -12.409 1.00 96.50 71 ALA A CA 1
ATOM 486 C C . ALA A 1 71 ? -4.814 -4.527 -13.732 1.00 96.50 71 ALA A C 1
ATOM 488 O O . ALA A 1 71 ? -5.844 -5.184 -13.880 1.00 96.50 71 ALA A O 1
ATOM 489 N N . ARG A 1 72 ? -3.859 -4.482 -14.671 1.00 96.88 72 ARG A N 1
ATOM 490 C CA . ARG A 1 72 ? -3.925 -5.238 -15.928 1.00 96.88 72 ARG A CA 1
ATOM 491 C C . ARG A 1 72 ? -3.956 -6.750 -15.687 1.00 96.88 72 ARG A C 1
ATOM 493 O O . ARG A 1 72 ? -4.745 -7.438 -16.322 1.00 96.88 72 ARG A O 1
ATOM 500 N N . GLU A 1 73 ? -3.120 -7.268 -14.788 1.00 95.81 73 GLU A N 1
ATOM 501 C CA . GLU A 1 73 ? -3.088 -8.699 -14.436 1.00 95.81 73 GLU A CA 1
ATOM 502 C C . GLU A 1 73 ? -4.377 -9.166 -13.751 1.00 95.81 73 GLU A C 1
ATOM 504 O O . GLU A 1 73 ? -4.831 -10.284 -13.985 1.00 95.81 73 GLU A O 1
ATOM 509 N N . ALA A 1 74 ? -5.005 -8.291 -12.965 1.00 94.19 74 ALA A N 1
ATOM 510 C CA . ALA A 1 74 ? -6.304 -8.529 -12.345 1.00 94.19 74 ALA A CA 1
ATOM 511 C C . ALA A 1 74 ? -7.499 -8.359 -13.310 1.00 94.19 74 ALA A C 1
ATOM 513 O O . ALA A 1 74 ? -8.635 -8.618 -12.918 1.00 94.19 74 ALA A O 1
ATOM 514 N N . GLY A 1 75 ? -7.263 -7.951 -14.564 1.00 95.12 75 GLY A N 1
ATOM 515 C CA . GLY A 1 75 ? -8.300 -7.806 -15.591 1.00 95.12 75 GLY A CA 1
ATOM 516 C C . GLY A 1 75 ? -9.055 -6.472 -15.576 1.00 95.12 75 GLY A C 1
ATOM 517 O O . GLY A 1 75 ? -10.137 -6.392 -16.149 1.00 95.12 75 GLY A O 1
ATOM 518 N N . TYR A 1 76 ? -8.510 -5.424 -14.951 1.00 88.56 76 TYR A N 1
ATOM 519 C CA . TYR A 1 76 ? -9.121 -4.085 -14.870 1.00 88.56 76 TYR A CA 1
ATOM 520 C C . TYR A 1 76 ? -8.730 -3.136 -16.026 1.00 88.56 76 TYR A C 1
ATOM 522 O O . TYR A 1 76 ? -8.596 -1.931 -15.812 1.00 88.56 76 TYR A O 1
ATOM 530 N N . GLY A 1 77 ? -8.499 -3.666 -17.231 1.00 69.12 77 GLY A N 1
ATOM 531 C CA . GLY A 1 77 ? -8.002 -2.926 -18.404 1.00 69.12 77 GLY A CA 1
ATOM 532 C C . GLY A 1 77 ? -9.030 -2.711 -19.503 1.00 69.12 77 GLY A C 1
ATOM 533 O O . GLY A 1 77 ? -9.954 -3.545 -19.616 1.00 69.12 77 GLY A O 1
#

Sequence (77 aa):
MGGGLKGMALLDGRPLLAHAAARAAPQVASLAINANAPAEEFADLGLPVLPDPVSGFVGPLAGVLAGMLWAREAGYG

pLDDT: mean 91.04, std 10.84, range [45.94, 98.38]

Radius of gyration: 12.98 Å; chains: 1; bounding box: 32×17×36 Å